Protein AF-A0A9D7SWQ8-F1 (afdb_monomer)

Sequence (94 aa):
MINSKAHLYAPADQIISTYANGIKHPTRVVTLRDLRDFGPMTVLDLAEHHPLSLSAYSQHIEILRDIQLIKFKKNTLIWFMNWIGKYIMKPLNL

Structure (mmCIF, N/CA/C/O backbone):
data_AF-A0A9D7SWQ8-F1
#
_entry.id   AF-A0A9D7SWQ8-F1
#
loop_
_atom_site.group_PDB
_atom_site.id
_atom_site.type_symbol
_atom_site.label_atom_id
_atom_site.label_alt_id
_atom_site.label_comp_id
_atom_site.label_asym_id
_atom_site.label_entity_id
_atom_site.label_seq_id
_atom_site.pdbx_PDB_ins_code
_atom_site.Cartn_x
_atom_site.Cartn_y
_atom_site.Cartn_z
_atom_site.occupancy
_atom_site.B_iso_or_equiv
_atom_site.auth_seq_id
_atom_site.auth_comp_id
_atom_site.auth_asym_id
_atom_site.auth_atom_id
_atom_site.pdbx_PDB_model_num
ATOM 1 N N . MET A 1 1 ? 22.595 8.650 -0.846 1.00 39.62 1 MET A N 1
ATOM 2 C CA . MET A 1 1 ? 22.169 8.378 -2.236 1.00 39.62 1 MET A CA 1
ATOM 3 C C . MET A 1 1 ? 22.082 6.874 -2.423 1.00 39.62 1 MET A C 1
ATOM 5 O O . MET A 1 1 ? 23.094 6.201 -2.281 1.00 39.62 1 MET A O 1
ATOM 9 N N . ILE A 1 2 ? 20.886 6.331 -2.656 1.00 44.59 2 ILE A N 1
ATOM 10 C CA . ILE A 1 2 ? 20.718 4.906 -2.968 1.00 44.59 2 ILE A CA 1
ATOM 11 C C . ILE A 1 2 ? 21.194 4.712 -4.412 1.00 44.59 2 ILE A C 1
ATOM 13 O O . ILE A 1 2 ? 20.509 5.104 -5.353 1.00 44.59 2 ILE A O 1
ATOM 17 N N . ASN A 1 3 ? 22.391 4.148 -4.578 1.00 44.91 3 ASN A N 1
ATOM 18 C CA . ASN A 1 3 ? 22.960 3.768 -5.871 1.00 44.91 3 ASN A CA 1
ATOM 19 C C . ASN A 1 3 ? 22.215 2.549 -6.424 1.00 44.91 3 ASN A C 1
ATOM 21 O O . ASN A 1 3 ? 22.704 1.420 -6.371 1.00 44.91 3 ASN A O 1
ATOM 25 N N . SER A 1 4 ? 21.007 2.755 -6.940 1.00 70.00 4 SER A N 1
ATOM 26 C CA . SER A 1 4 ? 20.345 1.700 -7.693 1.00 70.00 4 SER A CA 1
ATOM 27 C C . SER A 1 4 ? 21.007 1.614 -9.075 1.00 70.00 4 SER A C 1
ATOM 29 O O . SER A 1 4 ? 20.955 2.544 -9.884 1.00 70.00 4 SER A O 1
ATOM 31 N N . LYS A 1 5 ? 21.628 0.467 -9.370 1.00 85.31 5 LYS A N 1
ATOM 32 C CA . LYS A 1 5 ? 22.066 0.100 -10.728 1.00 85.31 5 LYS A CA 1
ATOM 33 C C . LYS A 1 5 ? 20.871 -0.214 -11.649 1.00 85.31 5 LYS A C 1
ATOM 35 O O . LYS A 1 5 ? 21.058 -0.807 -12.703 1.00 85.31 5 LYS A O 1
ATOM 40 N N . ALA A 1 6 ? 19.645 0.161 -11.259 1.00 83.12 6 ALA A N 1
ATOM 41 C CA . ALA A 1 6 ? 18.428 -0.108 -12.019 1.00 83.12 6 ALA A CA 1
ATOM 42 C C . ALA A 1 6 ? 18.479 0.516 -13.419 1.00 83.12 6 ALA A C 1
ATOM 44 O O . ALA A 1 6 ? 18.005 -0.101 -14.363 1.00 83.12 6 ALA A O 1
ATOM 45 N N . HIS A 1 7 ? 19.147 1.666 -13.570 1.00 85.75 7 HIS A 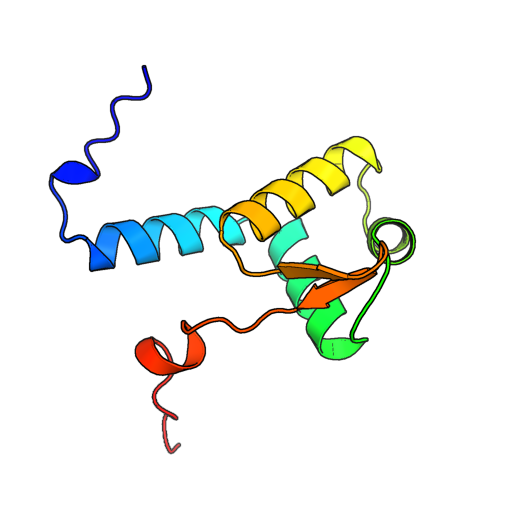N 1
ATOM 46 C CA . HIS A 1 7 ? 19.349 2.341 -14.857 1.00 85.75 7 HIS A CA 1
ATOM 47 C C . HIS A 1 7 ? 20.118 1.508 -15.903 1.00 85.75 7 HIS A C 1
ATOM 49 O O . HIS A 1 7 ? 20.107 1.869 -17.074 1.00 85.75 7 HIS A O 1
ATOM 55 N N . LEU A 1 8 ? 20.777 0.411 -15.502 1.00 93.44 8 LEU A N 1
ATOM 56 C CA . LEU A 1 8 ? 21.449 -0.523 -16.415 1.00 93.44 8 LEU A CA 1
ATOM 57 C C . LEU A 1 8 ? 20.488 -1.524 -17.079 1.00 93.44 8 LEU A C 1
ATOM 59 O O . LEU A 1 8 ? 20.892 -2.229 -17.999 1.00 93.44 8 LEU A O 1
ATOM 63 N N . TYR A 1 9 ? 19.246 -1.619 -16.605 1.00 90.75 9 TYR A N 1
ATOM 64 C CA . TYR A 1 9 ? 18.245 -2.568 -17.093 1.00 90.75 9 TYR A CA 1
ATOM 65 C C . TYR A 1 9 ? 17.210 -1.873 -17.976 1.00 90.75 9 TYR A C 1
ATOM 67 O O . TYR A 1 9 ? 17.028 -0.655 -17.898 1.00 90.75 9 TYR A O 1
ATOM 75 N N . ALA A 1 10 ? 16.495 -2.641 -18.801 1.00 90.81 10 ALA A N 1
ATOM 76 C CA . ALA A 1 10 ? 15.451 -2.082 -19.649 1.00 90.81 10 ALA A CA 1
ATOM 77 C C . ALA A 1 10 ? 14.366 -1.391 -18.795 1.00 90.81 10 ALA A C 1
ATOM 79 O O . ALA A 1 10 ? 14.043 -1.874 -17.705 1.00 90.81 10 ALA A O 1
ATOM 80 N N . PRO A 1 11 ? 13.749 -0.292 -19.273 1.00 86.50 11 PRO A N 1
ATOM 81 C CA . PRO A 1 11 ? 12.702 0.403 -18.521 1.00 86.50 11 PRO A CA 1
ATOM 82 C C . PRO A 1 11 ? 11.555 -0.516 -18.075 1.00 86.50 11 PRO A C 1
ATOM 84 O O . PRO A 1 11 ? 11.038 -0.365 -16.971 1.00 86.50 11 PRO A O 1
ATOM 87 N N . ALA A 1 12 ? 11.193 -1.508 -18.896 1.00 84.62 12 ALA A N 1
ATOM 88 C CA . ALA A 1 12 ? 10.173 -2.499 -18.556 1.00 84.62 12 ALA A CA 1
ATOM 89 C C . ALA A 1 12 ? 10.549 -3.334 -17.316 1.00 84.62 12 ALA A C 1
ATOM 91 O O . ALA A 1 12 ? 9.724 -3.496 -16.418 1.00 84.62 12 ALA A O 1
ATOM 92 N N . ASP A 1 13 ? 11.799 -3.791 -17.216 1.00 87.31 13 ASP A N 1
ATOM 93 C CA . ASP A 1 13 ? 12.283 -4.578 -16.074 1.00 87.31 13 ASP A CA 1
ATOM 94 C C . ASP A 1 13 ? 12.346 -3.734 -14.797 1.00 87.31 13 ASP A C 1
ATOM 96 O O . ASP A 1 13 ? 12.019 -4.207 -13.708 1.00 87.31 13 ASP A O 1
ATOM 100 N N . GLN A 1 14 ? 12.707 -2.454 -14.923 1.00 85.94 14 GLN A N 1
ATOM 101 C CA . GLN A 1 14 ? 12.694 -1.506 -13.806 1.00 85.94 14 GLN A CA 1
ATOM 102 C C . GLN A 1 14 ? 11.272 -1.276 -13.270 1.00 85.94 14 GLN A C 1
ATOM 104 O O . GLN A 1 14 ? 11.062 -1.221 -12.053 1.00 85.94 14 GLN A O 1
ATOM 109 N N . ILE A 1 15 ? 10.285 -1.189 -14.168 1.00 85.06 15 ILE A N 1
ATOM 110 C CA . ILE A 1 15 ? 8.867 -1.069 -13.813 1.00 85.06 15 ILE A CA 1
ATOM 111 C C . ILE A 1 15 ? 8.396 -2.340 -13.096 1.00 85.06 15 ILE A C 1
ATOM 113 O O . ILE A 1 15 ? 7.846 -2.255 -11.998 1.00 85.06 15 ILE A O 1
ATOM 117 N N . ILE A 1 16 ? 8.657 -3.521 -13.666 1.00 86.88 16 ILE A N 1
ATOM 118 C CA . ILE A 1 16 ? 8.290 -4.809 -13.056 1.00 86.88 16 ILE A CA 1
ATOM 119 C C . ILE A 1 16 ? 8.937 -4.956 -11.675 1.00 86.88 16 ILE A C 1
ATOM 121 O O . ILE A 1 16 ? 8.258 -5.322 -10.717 1.00 86.88 16 ILE A O 1
ATOM 125 N N . SER A 1 17 ? 10.220 -4.617 -11.546 1.00 89.00 17 SER A N 1
ATOM 126 C CA . SER A 1 17 ? 10.948 -4.651 -10.274 1.00 89.00 17 SER A CA 1
ATOM 127 C C . SER A 1 17 ? 10.335 -3.712 -9.232 1.00 89.00 17 SER A C 1
ATOM 129 O O . SER A 1 17 ? 10.146 -4.108 -8.080 1.00 89.00 17 SER A O 1
ATOM 131 N N . THR A 1 18 ? 9.938 -2.501 -9.638 1.00 87.44 18 THR A N 1
ATOM 132 C CA . THR A 1 18 ? 9.221 -1.551 -8.771 1.00 87.44 18 THR A CA 1
ATOM 133 C C . THR A 1 18 ? 7.928 -2.160 -8.237 1.00 87.44 18 THR A C 1
ATOM 135 O O . THR A 1 18 ? 7.698 -2.133 -7.027 1.00 87.44 18 THR A O 1
ATOM 138 N N . TYR A 1 19 ? 7.120 -2.777 -9.101 1.00 88.62 19 TYR A N 1
ATOM 139 C CA . TYR A 1 19 ? 5.889 -3.443 -8.676 1.00 88.62 19 TYR A CA 1
ATOM 140 C C . TYR A 1 19 ? 6.157 -4.648 -7.780 1.00 88.62 19 TYR A C 1
ATOM 142 O O . TYR A 1 19 ? 5.554 -4.746 -6.715 1.00 88.62 19 TYR A O 1
ATOM 150 N N . ALA A 1 20 ? 7.086 -5.529 -8.153 1.00 90.00 20 ALA A N 1
ATOM 151 C CA . ALA A 1 20 ? 7.450 -6.703 -7.365 1.00 90.00 20 ALA A CA 1
ATOM 152 C C . ALA A 1 20 ? 7.917 -6.303 -5.958 1.00 90.00 20 ALA A C 1
ATOM 154 O O . ALA A 1 20 ? 7.432 -6.827 -4.954 1.00 90.00 20 ALA A O 1
ATOM 155 N N . ASN A 1 21 ? 8.796 -5.304 -5.864 1.00 90.75 21 ASN A N 1
ATOM 156 C CA . ASN A 1 21 ? 9.246 -4.757 -4.589 1.00 90.75 21 ASN A CA 1
ATOM 157 C C . ASN A 1 21 ? 8.096 -4.097 -3.809 1.00 90.75 21 ASN A C 1
ATOM 159 O O . ASN A 1 21 ? 7.976 -4.253 -2.590 1.00 90.75 21 ASN A O 1
ATOM 163 N N . GLY A 1 22 ? 7.222 -3.406 -4.534 1.00 90.38 22 GLY A N 1
ATOM 164 C CA . GLY A 1 22 ? 6.017 -2.775 -4.032 1.00 90.38 22 GLY A CA 1
ATOM 165 C C . GLY A 1 22 ? 4.986 -3.756 -3.480 1.00 90.38 22 GLY A C 1
ATOM 166 O O . GLY A 1 22 ? 4.321 -3.414 -2.516 1.00 90.38 22 GLY A O 1
ATOM 167 N N . ILE A 1 23 ? 4.890 -4.995 -3.972 1.00 92.69 23 ILE A N 1
ATOM 168 C CA . ILE A 1 23 ? 3.884 -5.973 -3.507 1.00 92.69 23 ILE A CA 1
ATOM 169 C C . ILE A 1 23 ? 4.438 -7.084 -2.612 1.00 92.69 23 ILE A C 1
ATOM 171 O O . ILE A 1 23 ? 3.657 -7.701 -1.904 1.00 92.69 23 ILE A O 1
ATOM 175 N N . LYS A 1 24 ? 5.758 -7.318 -2.564 1.00 92.44 24 LYS A N 1
ATOM 176 C CA . LYS A 1 24 ? 6.361 -8.485 -1.875 1.00 92.44 24 LYS A CA 1
ATOM 177 C C . LYS A 1 24 ? 6.031 -8.665 -0.383 1.00 92.44 24 LYS A C 1
ATOM 179 O O . LYS A 1 24 ? 6.356 -9.703 0.181 1.00 92.44 24 LYS A O 1
ATOM 184 N N . HIS A 1 25 ? 5.486 -7.652 0.291 1.00 95.19 25 HIS A N 1
ATOM 185 C CA . HIS A 1 25 ? 5.208 -7.727 1.725 1.00 95.19 25 HIS A CA 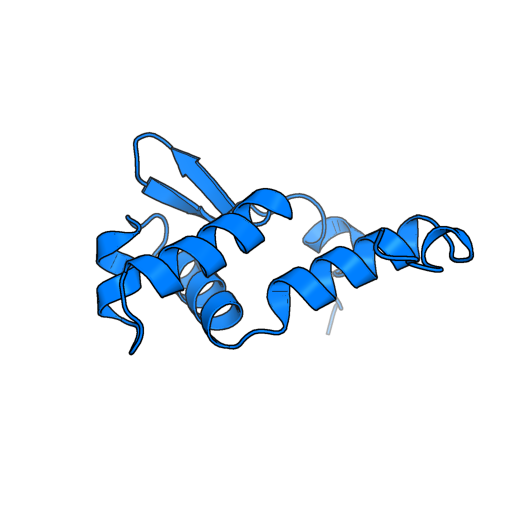1
ATOM 186 C C . HIS A 1 25 ? 3.823 -8.339 1.987 1.00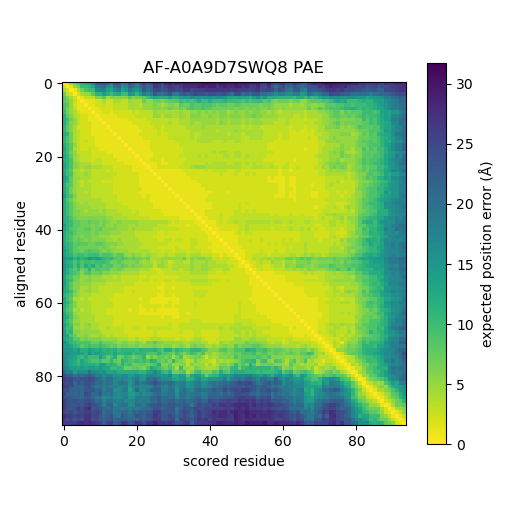 95.19 25 HIS A C 1
ATOM 188 O O . HIS A 1 25 ? 2.854 -7.843 1.405 1.00 95.19 25 HIS A O 1
ATOM 194 N N . PRO A 1 26 ? 3.684 -9.309 2.914 1.00 94.00 26 PRO A N 1
ATOM 195 C CA . PRO A 1 26 ? 2.417 -9.998 3.176 1.00 94.00 26 PRO A CA 1
ATOM 196 C C . PRO A 1 26 ? 1.239 -9.059 3.445 1.00 94.00 26 PRO A C 1
ATOM 198 O O . PRO A 1 26 ? 0.184 -9.222 2.841 1.00 94.00 26 PRO A O 1
ATOM 201 N N . THR A 1 27 ? 1.437 -8.020 4.265 1.00 94.12 27 THR A N 1
ATOM 202 C CA . THR A 1 27 ? 0.407 -6.998 4.534 1.00 94.12 27 THR A CA 1
ATOM 203 C C . THR A 1 27 ? -0.179 -6.417 3.255 1.00 94.12 27 THR A C 1
ATOM 205 O O . THR A 1 27 ? -1.389 -6.354 3.123 1.00 94.12 27 THR A O 1
ATOM 208 N N . ARG A 1 28 ? 0.670 -6.047 2.288 1.00 93.88 28 ARG A N 1
ATOM 209 C CA . ARG A 1 28 ? 0.235 -5.403 1.044 1.00 93.88 28 ARG A CA 1
ATOM 210 C C . ARG A 1 28 ? -0.502 -6.375 0.131 1.00 93.88 28 ARG A C 1
ATOM 212 O O . ARG A 1 28 ? -1.473 -5.984 -0.504 1.00 93.88 28 ARG A O 1
ATOM 219 N N . VAL A 1 29 ? -0.075 -7.638 0.098 1.00 92.75 29 VAL A N 1
ATOM 220 C CA . VAL A 1 29 ? -0.791 -8.702 -0.622 1.00 92.75 29 VAL A CA 1
ATOM 221 C C . VAL A 1 29 ? -2.192 -8.889 -0.044 1.00 92.75 29 VAL A C 1
ATOM 223 O O . VAL A 1 29 ? -3.162 -8.923 -0.797 1.00 92.75 29 VAL A O 1
ATOM 226 N N . VAL A 1 30 ? -2.302 -8.965 1.283 1.00 92.69 30 VAL A N 1
ATOM 227 C CA . VAL A 1 30 ? -3.588 -9.125 1.968 1.00 92.69 30 VAL A CA 1
ATOM 228 C C . VAL A 1 30 ? -4.480 -7.902 1.754 1.00 92.69 30 VAL A C 1
ATOM 230 O O . VAL A 1 30 ? -5.614 -8.084 1.341 1.00 92.69 30 VAL A O 1
ATOM 233 N N . THR A 1 31 ? -3.966 -6.673 1.875 1.00 91.88 31 THR A N 1
ATOM 234 C CA . THR A 1 31 ? -4.733 -5.452 1.562 1.00 91.88 31 THR A CA 1
ATOM 235 C C . THR A 1 31 ? -5.330 -5.486 0.153 1.00 91.88 31 THR A C 1
ATOM 237 O O . THR A 1 31 ? -6.493 -5.143 -0.042 1.00 91.88 31 THR A O 1
ATOM 240 N N . LEU A 1 32 ? -4.540 -5.878 -0.854 1.00 91.19 32 LEU A N 1
ATOM 241 C CA . LEU A 1 32 ? -5.011 -5.947 -2.240 1.00 91.19 32 LEU A CA 1
ATOM 242 C C . LEU A 1 32 ? -6.076 -7.034 -2.429 1.00 91.19 32 LEU A C 1
ATOM 244 O O . LEU A 1 32 ? -7.020 -6.826 -3.188 1.00 91.19 32 LEU A O 1
ATOM 248 N N . ARG A 1 33 ? -5.935 -8.172 -1.741 1.00 90.50 33 ARG A N 1
ATOM 249 C CA . ARG A 1 33 ? -6.951 -9.229 -1.714 1.00 90.50 33 ARG A CA 1
ATOM 250 C C . ARG A 1 33 ? -8.238 -8.737 -1.055 1.00 90.50 33 ARG A C 1
ATOM 252 O O . ARG A 1 33 ? -9.302 -8.900 -1.634 1.00 90.50 33 ARG A O 1
ATOM 259 N N . ASP A 1 34 ? -8.144 -8.084 0.093 1.00 90.38 34 ASP A N 1
ATOM 260 C CA . ASP A 1 34 ? -9.313 -7.623 0.838 1.00 90.38 34 ASP A CA 1
ATOM 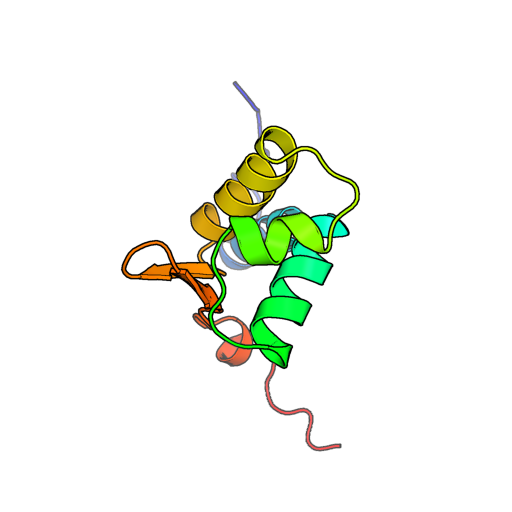261 C C . ASP A 1 34 ? -10.067 -6.539 0.048 1.00 90.38 34 ASP A C 1
ATOM 263 O O . ASP A 1 34 ? -11.281 -6.618 -0.107 1.00 90.38 34 ASP A O 1
ATOM 267 N N . LEU A 1 35 ? -9.357 -5.596 -0.583 1.00 88.62 35 LEU A N 1
ATOM 268 C CA . LEU A 1 35 ? -9.976 -4.615 -1.485 1.00 88.62 35 LEU A CA 1
ATOM 269 C C . LEU A 1 35 ? -10.604 -5.247 -2.741 1.00 88.62 35 LEU A C 1
ATOM 271 O O . LEU A 1 35 ? -11.541 -4.682 -3.308 1.00 88.62 35 LEU A O 1
ATOM 275 N N . ARG A 1 36 ? -10.083 -6.386 -3.215 1.00 88.38 36 ARG A N 1
ATOM 276 C CA . ARG A 1 36 ? -10.681 -7.147 -4.324 1.00 88.38 36 ARG A CA 1
ATOM 277 C C . ARG A 1 36 ? -11.969 -7.835 -3.877 1.00 88.38 36 ARG A C 1
ATOM 279 O O . ARG A 1 36 ? -12.947 -7.798 -4.618 1.00 88.38 36 ARG A O 1
ATOM 286 N N . ASP A 1 37 ? -11.945 -8.477 -2.716 1.00 86.75 37 ASP A N 1
ATOM 287 C CA . ASP A 1 37 ? -13.014 -9.367 -2.265 1.00 86.75 37 ASP A CA 1
ATOM 288 C C . ASP A 1 37 ? -14.165 -8.588 -1.597 1.00 86.75 37 ASP A C 1
ATOM 290 O O . ASP A 1 37 ? -15.332 -8.915 -1.810 1.00 86.75 37 ASP A O 1
ATOM 294 N N . PHE A 1 38 ? -13.858 -7.518 -0.855 1.00 87.19 38 PHE A N 1
ATOM 295 C CA . PHE A 1 38 ? -14.835 -6.681 -0.141 1.00 87.19 38 PHE A CA 1
ATOM 296 C C . PHE A 1 38 ? -15.122 -5.339 -0.829 1.00 87.19 38 PHE A C 1
ATOM 298 O O . PHE A 1 38 ? -16.079 -4.648 -0.479 1.00 87.19 38 PHE A O 1
ATOM 305 N N . GLY A 1 39 ? -14.330 -4.971 -1.838 1.00 87.62 39 GLY A N 1
ATOM 306 C CA . GLY A 1 39 ? -14.484 -3.719 -2.572 1.00 87.62 39 GLY A CA 1
ATOM 307 C C . GLY A 1 39 ? -13.859 -2.514 -1.855 1.00 87.62 39 GLY A C 1
ATOM 308 O O . GLY A 1 39 ? -12.890 -2.655 -1.110 1.00 87.62 39 GLY A O 1
ATOM 309 N N . PRO A 1 40 ? -14.349 -1.289 -2.126 1.00 89.38 40 PRO A N 1
ATOM 310 C CA . PRO A 1 40 ? -13.826 -0.079 -1.504 1.00 89.38 40 PRO A CA 1
ATOM 311 C C . PRO A 1 40 ? -13.977 -0.077 0.021 1.00 89.38 40 PRO A C 1
ATOM 313 O O . PRO A 1 40 ? -15.086 -0.215 0.527 1.00 89.38 40 PRO A O 1
ATOM 316 N N . MET A 1 41 ? -12.884 0.168 0.741 1.00 89.62 41 MET A N 1
ATOM 317 C CA . MET A 1 41 ? -12.848 0.177 2.211 1.00 89.62 41 MET A CA 1
ATOM 318 C C . MET A 1 41 ? -12.073 1.384 2.730 1.00 89.62 41 MET A C 1
ATOM 320 O O . MET A 1 41 ? -11.237 1.939 2.018 1.00 89.62 41 MET A O 1
ATOM 324 N N . THR A 1 42 ? -12.319 1.835 3.958 1.00 89.94 42 THR A N 1
ATOM 325 C CA . THR A 1 42 ? -11.453 2.849 4.573 1.00 89.94 42 THR A CA 1
ATOM 326 C C . THR A 1 42 ? -10.156 2.218 5.085 1.00 89.94 42 THR A C 1
ATOM 328 O O . THR A 1 42 ? -10.033 1.001 5.218 1.00 89.94 42 THR A O 1
ATOM 331 N N . VAL A 1 43 ? -9.153 3.051 5.378 1.00 88.25 43 VAL A N 1
ATOM 332 C CA . VAL A 1 43 ? -7.907 2.577 6.008 1.00 88.25 43 VAL A CA 1
ATOM 333 C C . VAL A 1 43 ? -8.189 1.953 7.378 1.00 88.25 43 VAL A C 1
ATOM 335 O O . VAL A 1 43 ? -7.508 1.004 7.749 1.00 88.25 43 VAL A O 1
ATOM 338 N N . LEU A 1 44 ? -9.180 2.475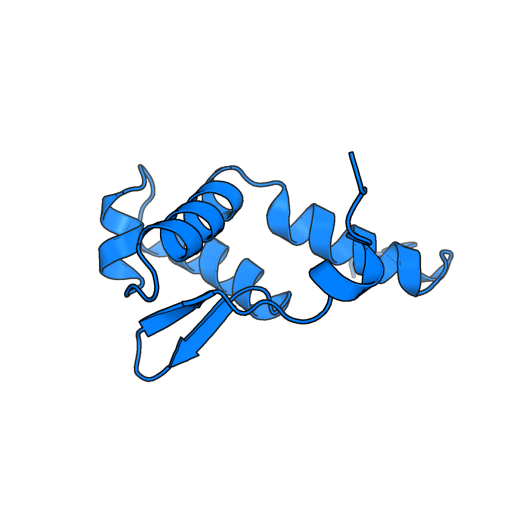 8.107 1.00 88.88 44 LEU A N 1
ATOM 339 C CA . LEU A 1 44 ? -9.564 1.969 9.423 1.00 88.88 44 LEU A CA 1
ATOM 340 C C . LEU A 1 44 ? -10.177 0.572 9.310 1.00 88.88 44 LEU A C 1
ATOM 342 O O . LEU A 1 44 ? -9.668 -0.338 9.954 1.00 88.88 44 LEU A O 1
ATOM 346 N N . ASP A 1 45 ? -11.157 0.391 8.418 1.00 88.50 45 ASP A N 1
ATOM 347 C CA . ASP A 1 45 ? -11.808 -0.912 8.199 1.00 88.50 45 ASP A CA 1
ATOM 348 C C . ASP A 1 45 ? -10.788 -1.992 7.822 1.00 88.50 45 ASP A C 1
ATOM 350 O O . ASP A 1 45 ? -10.850 -3.129 8.273 1.00 88.50 45 ASP A O 1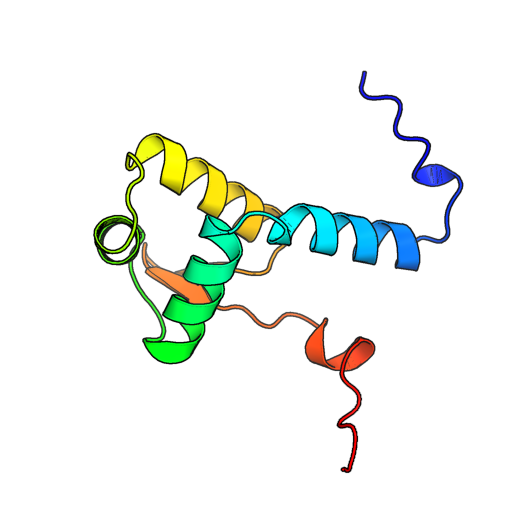
ATOM 354 N N . LEU A 1 46 ? -9.814 -1.628 6.986 1.00 87.56 46 LEU A N 1
ATOM 355 C CA . LEU A 1 46 ? -8.752 -2.543 6.597 1.00 87.56 46 LEU A CA 1
ATOM 356 C C . LEU A 1 46 ? -7.799 -2.834 7.758 1.00 87.56 46 LEU A C 1
ATOM 358 O O . LEU A 1 46 ? -7.438 -3.986 7.969 1.00 87.56 46 LEU A O 1
ATOM 362 N N . ALA A 1 47 ? -7.385 -1.815 8.516 1.00 88.81 47 ALA A N 1
ATOM 363 C CA . ALA A 1 47 ? -6.434 -1.979 9.612 1.00 88.81 47 ALA A CA 1
ATOM 364 C C . ALA A 1 47 ? -6.951 -2.923 10.711 1.00 88.81 47 ALA A C 1
ATOM 366 O O . ALA A 1 47 ? -6.143 -3.636 11.301 1.00 88.81 47 ALA A O 1
ATOM 367 N N . GLU A 1 48 ? -8.267 -2.985 10.940 1.00 87.25 48 GLU A N 1
ATOM 368 C CA . GLU A 1 48 ? -8.889 -3.924 11.888 1.00 87.25 48 GLU A CA 1
ATOM 369 C C . GLU A 1 48 ? -8.632 -5.399 11.539 1.00 87.25 48 GLU A C 1
ATOM 371 O O . GLU A 1 48 ? -8.582 -6.250 12.427 1.00 87.25 48 GLU A O 1
ATOM 376 N N . HIS A 1 49 ? -8.394 -5.715 10.264 1.00 80.94 49 HIS A N 1
ATOM 377 C CA . HIS A 1 49 ? -8.103 -7.075 9.804 1.00 80.94 49 HIS A CA 1
ATOM 378 C C . HIS A 1 49 ? -6.616 -7.454 9.885 1.00 80.94 49 HIS A C 1
ATOM 380 O O . HIS A 1 49 ? -6.235 -8.567 9.512 1.00 80.94 49 HIS A O 1
ATOM 386 N N . HIS A 1 50 ? -5.751 -6.554 10.363 1.00 84.06 50 HIS A N 1
ATOM 387 C CA . HIS A 1 50 ? -4.308 -6.763 10.387 1.00 84.06 50 HIS A CA 1
ATOM 388 C C . HIS A 1 50 ? -3.718 -6.673 11.801 1.00 84.06 50 HIS A C 1
ATOM 390 O O . HIS A 1 50 ? -4.111 -5.826 12.594 1.00 84.06 50 HIS A O 1
ATOM 396 N N . PRO A 1 51 ? -2.672 -7.462 12.113 1.00 88.56 51 PRO A N 1
ATOM 397 C CA . PRO A 1 51 ? -2.013 -7.438 13.422 1.00 88.56 51 PRO A CA 1
ATOM 398 C C . PRO A 1 51 ? -1.050 -6.243 13.601 1.00 88.56 51 PRO A C 1
ATOM 400 O O . PRO A 1 51 ? -0.116 -6.310 14.396 1.00 88.56 51 PRO A O 1
ATOM 403 N N . LEU A 1 52 ? -1.206 -5.173 12.816 1.00 89.12 52 LEU A N 1
ATOM 404 C CA . LEU A 1 52 ? -0.281 -4.040 12.767 1.00 89.12 52 LEU A CA 1
ATOM 405 C C . LEU A 1 52 ? -0.893 -2.801 13.414 1.00 89.12 52 LEU A C 1
ATOM 407 O O . LEU A 1 52 ? -2.100 -2.590 13.371 1.00 89.12 52 LEU A O 1
ATOM 411 N N . SER A 1 53 ? -0.040 -1.923 13.948 1.00 92.25 53 SER A N 1
ATOM 412 C CA . SER A 1 53 ? -0.490 -0.590 14.345 1.00 92.25 53 SER A CA 1
ATOM 413 C C . SER A 1 53 ? -0.960 0.203 13.121 1.00 92.25 53 SER A C 1
ATOM 415 O O . SER A 1 53 ? -0.430 0.036 12.019 1.00 92.25 53 SER A O 1
ATOM 417 N N . LEU A 1 54 ? -1.900 1.131 13.319 1.00 90.62 54 LEU A N 1
ATOM 418 C CA . LEU A 1 54 ? -2.410 1.985 12.240 1.00 90.62 54 LEU A CA 1
ATOM 419 C C . LEU A 1 54 ? -1.290 2.773 11.536 1.00 90.62 54 LEU A C 1
ATOM 421 O O . LEU A 1 54 ? -1.325 2.952 10.320 1.00 90.62 54 LEU A O 1
ATOM 425 N N . SER A 1 55 ? -0.269 3.200 12.286 1.00 92.56 55 SER A N 1
ATOM 426 C CA . SER A 1 55 ? 0.905 3.892 11.737 1.00 92.56 55 SER A CA 1
ATOM 427 C C . SER A 1 55 ? 1.715 2.987 10.802 1.00 92.56 55 SER A C 1
ATOM 429 O O . SER A 1 55 ? 1.998 3.367 9.666 1.00 92.56 55 SER A O 1
ATOM 431 N N . ALA A 1 56 ? 2.019 1.756 11.230 1.00 91.88 56 ALA A N 1
ATOM 432 C CA . ALA A 1 56 ? 2.724 0.787 10.392 1.00 91.88 56 ALA A CA 1
ATOM 433 C C . ALA A 1 56 ? 1.888 0.392 9.164 1.00 91.88 56 ALA A C 1
ATOM 435 O O . ALA A 1 56 ? 2.410 0.299 8.054 1.00 91.88 56 ALA A O 1
ATOM 436 N N . TYR A 1 57 ? 0.576 0.219 9.338 1.00 93.81 57 TYR A N 1
ATOM 437 C CA . TYR A 1 57 ? -0.335 -0.088 8.240 1.00 93.81 57 TYR A CA 1
ATOM 438 C C . TYR A 1 57 ? -0.388 1.035 7.199 1.00 93.81 57 TYR A C 1
ATOM 440 O O . TYR A 1 57 ? -0.285 0.779 6.000 1.00 93.81 57 TYR A O 1
ATOM 448 N N . SER A 1 58 ? -0.450 2.288 7.650 1.00 92.56 58 SER A N 1
ATOM 449 C CA . SER A 1 58 ? -0.484 3.463 6.774 1.00 92.56 58 SER A CA 1
ATOM 450 C C . SER A 1 58 ? 0.745 3.541 5.864 1.00 92.56 58 SER A C 1
ATOM 452 O O . SER A 1 58 ? 0.599 3.840 4.683 1.00 92.56 58 SER A O 1
ATOM 454 N N . GLN A 1 59 ? 1.931 3.155 6.346 1.00 94.44 59 GLN A N 1
ATOM 455 C CA . GLN A 1 59 ? 3.137 3.080 5.507 1.00 94.44 59 GLN A CA 1
ATOM 456 C C . GLN A 1 59 ? 2.997 2.046 4.376 1.00 94.44 59 GLN A C 1
ATOM 458 O O . GLN A 1 59 ? 3.448 2.268 3.252 1.00 94.44 59 GLN A O 1
ATOM 463 N N . HIS A 1 60 ? 2.342 0.908 4.631 1.00 94.69 60 HIS A N 1
ATOM 464 C CA . HIS A 1 60 ? 2.067 -0.082 3.586 1.00 94.69 60 HIS A CA 1
ATOM 465 C C . HIS A 1 60 ? 1.085 0.447 2.533 1.00 94.69 60 HIS A C 1
ATOM 467 O O . HIS A 1 60 ? 1.275 0.180 1.344 1.00 94.69 60 HIS A O 1
ATOM 473 N N . ILE A 1 61 ? 0.075 1.207 2.961 1.00 93.69 61 ILE A N 1
ATOM 474 C CA . ILE A 1 61 ? -0.888 1.874 2.078 1.00 93.69 61 ILE A CA 1
ATOM 475 C C . ILE A 1 61 ? -0.200 2.939 1.218 1.00 93.69 61 ILE A C 1
ATOM 477 O O . ILE A 1 61 ? -0.452 3.003 0.017 1.00 93.69 61 ILE A O 1
ATOM 481 N N . GLU A 1 62 ? 0.705 3.735 1.787 1.00 93.50 62 GLU A N 1
ATOM 482 C CA . GLU A 1 62 ? 1.484 4.720 1.029 1.00 93.50 62 GLU A CA 1
ATOM 483 C C . GLU A 1 62 ? 2.308 4.059 -0.075 1.00 93.50 62 GLU A C 1
ATOM 485 O O . GLU A 1 62 ? 2.201 4.462 -1.229 1.00 93.50 62 GLU A O 1
ATOM 490 N N . ILE A 1 63 ? 3.016 2.966 0.230 1.00 94.06 63 ILE A N 1
ATOM 491 C CA . ILE A 1 63 ? 3.774 2.214 -0.782 1.00 94.06 63 ILE A CA 1
ATOM 492 C C . ILE A 1 63 ? 2.860 1.732 -1.916 1.00 94.06 63 ILE A C 1
ATOM 494 O O . ILE A 1 63 ? 3.214 1.868 -3.085 1.00 94.06 63 ILE A O 1
ATOM 498 N N . LEU A 1 64 ? 1.686 1.176 -1.591 1.00 91.88 64 LEU A N 1
ATOM 499 C CA . LEU A 1 64 ? 0.715 0.710 -2.590 1.00 91.88 64 LEU A CA 1
ATOM 500 C C . LEU A 1 64 ? 0.142 1.854 -3.442 1.00 91.88 64 LEU A C 1
ATOM 502 O O . LEU A 1 64 ? -0.144 1.655 -4.627 1.00 91.88 64 LEU A O 1
ATOM 506 N N . ARG A 1 65 ? -0.030 3.043 -2.855 1.00 90.56 65 ARG A N 1
ATOM 507 C CA . ARG A 1 65 ? -0.458 4.257 -3.559 1.00 90.56 65 ARG A CA 1
ATOM 508 C C . ARG A 1 65 ? 0.635 4.763 -4.495 1.00 90.56 65 ARG A C 1
ATOM 510 O O . ARG A 1 65 ? 0.333 5.117 -5.632 1.00 90.56 65 ARG A O 1
ATOM 517 N N . ASP A 1 66 ? 1.880 4.778 -4.038 1.00 90.81 66 ASP A N 1
ATOM 518 C CA . ASP A 1 66 ? 3.014 5.318 -4.790 1.00 90.81 66 ASP A CA 1
ATOM 519 C C . ASP A 1 66 ? 3.312 4.475 -6.037 1.00 90.81 66 ASP A C 1
ATOM 521 O O . ASP A 1 66 ? 3.604 5.016 -7.102 1.00 90.81 66 ASP A O 1
ATOM 525 N N . ILE A 1 67 ? 3.124 3.154 -5.947 1.00 89.25 67 ILE A N 1
ATOM 526 C CA . ILE A 1 67 ? 3.154 2.249 -7.108 1.00 89.25 67 ILE A CA 1
ATOM 527 C C . ILE A 1 67 ? 1.816 2.189 -7.865 1.00 89.25 67 ILE A C 1
ATOM 529 O O . ILE A 1 67 ? 1.653 1.363 -8.750 1.00 89.25 67 ILE A O 1
ATOM 533 N N . GLN A 1 68 ? 0.843 3.041 -7.537 1.00 88.62 68 GLN A N 1
ATOM 534 C CA . GLN A 1 68 ? -0.433 3.191 -8.250 1.00 88.62 68 GLN A CA 1
ATOM 535 C C . GLN A 1 68 ? -1.357 1.956 -8.279 1.00 88.62 68 GLN A C 1
ATOM 537 O O . GLN A 1 68 ? -2.215 1.864 -9.160 1.00 88.62 68 GLN A O 1
ATOM 542 N N . LEU A 1 69 ? -1.246 1.031 -7.318 1.00 87.62 69 LEU A N 1
ATOM 543 C CA . LEU A 1 69 ? -2.153 -0.128 -7.216 1.00 87.62 69 LEU A CA 1
ATOM 544 C C . LEU A 1 69 ? -3.457 0.174 -6.466 1.00 87.62 69 LEU A C 1
ATOM 546 O O . LEU A 1 69 ? -4.445 -0.549 -6.610 1.00 87.62 69 LEU A O 1
ATOM 550 N N . ILE A 1 70 ? -3.480 1.240 -5.667 1.00 89.31 70 ILE A N 1
ATOM 551 C CA . ILE A 1 70 ? -4.675 1.710 -4.959 1.00 89.31 70 ILE A CA 1
ATOM 552 C C . ILE A 1 70 ? -4.836 3.219 -5.131 1.00 89.31 70 ILE A C 1
ATOM 554 O O . ILE A 1 70 ? -3.869 3.947 -5.363 1.00 89.31 70 ILE A O 1
ATOM 558 N N . LYS A 1 71 ? -6.073 3.699 -5.004 1.00 87.88 71 LYS A N 1
ATOM 559 C CA . LYS A 1 71 ? -6.406 5.126 -5.041 1.00 87.88 71 LYS A CA 1
ATOM 560 C C . LYS A 1 71 ? -7.311 5.506 -3.885 1.00 87.88 71 LYS A C 1
ATOM 562 O O . LYS A 1 71 ? -8.141 4.713 -3.455 1.00 87.88 71 LYS A O 1
ATOM 567 N N . PHE A 1 72 ? -7.191 6.754 -3.447 1.00 83.81 72 PHE A N 1
ATOM 568 C CA . PHE A 1 72 ? -8.123 7.350 -2.501 1.00 83.81 72 PHE A CA 1
ATOM 569 C C . PHE A 1 72 ? -9.268 8.041 -3.237 1.00 83.81 72 PHE A C 1
ATOM 571 O O . PHE A 1 72 ? -9.053 8.811 -4.174 1.00 83.81 72 PHE A O 1
ATOM 578 N N . LYS A 1 73 ? -10.490 7.817 -2.763 1.00 83.44 73 LYS A N 1
ATOM 579 C CA . LYS A 1 73 ? -11.677 8.586 -3.131 1.00 83.44 73 LYS A CA 1
ATOM 580 C C . LYS A 1 73 ? -12.433 8.917 -1.855 1.00 83.44 73 LYS A C 1
ATOM 582 O O . LYS A 1 73 ? -12.975 8.018 -1.230 1.00 83.44 73 LYS A O 1
ATOM 587 N N . LYS A 1 74 ? -12.477 10.199 -1.476 1.00 78.50 74 LYS A N 1
ATOM 588 C CA . LYS A 1 74 ? -13.195 10.676 -0.275 1.00 78.50 74 LYS A CA 1
ATOM 589 C C . LYS A 1 74 ? -12.902 9.820 0.978 1.00 78.50 74 LYS A C 1
ATOM 591 O O . LYS A 1 74 ? -13.825 9.363 1.635 1.00 78.50 74 LYS A O 1
ATOM 596 N N . ASN A 1 75 ? -11.621 9.590 1.277 1.00 76.88 75 ASN A N 1
ATOM 597 C CA . ASN A 1 75 ? -11.123 8.767 2.399 1.00 76.88 75 ASN A CA 1
ATOM 598 C C . ASN A 1 75 ? -11.348 7.247 2.292 1.00 76.88 75 ASN A C 1
ATOM 600 O O . ASN A 1 75 ? -10.968 6.509 3.197 1.00 76.88 75 ASN A O 1
ATOM 604 N N . THR A 1 76 ? -11.883 6.761 1.176 1.00 72.12 76 THR A N 1
ATOM 605 C CA . THR A 1 76 ? -11.992 5.331 0.881 1.00 72.12 76 THR A CA 1
ATOM 606 C C . THR A 1 76 ? -10.860 4.903 -0.046 1.00 72.12 76 THR A C 1
ATOM 608 O O . THR A 1 76 ? -10.56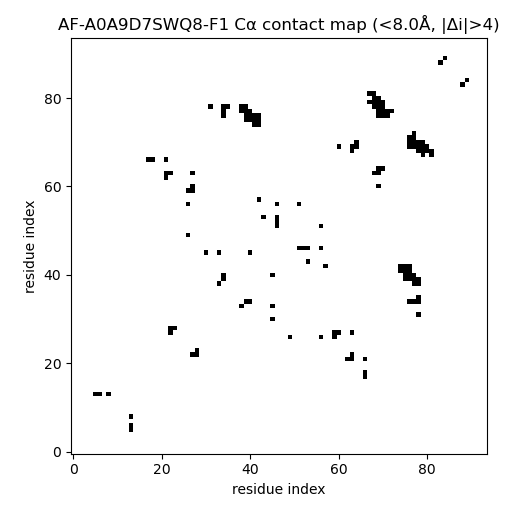6 5.578 -1.037 1.00 72.12 76 THR A O 1
ATOM 611 N N . LEU A 1 77 ? -10.230 3.779 0.270 1.00 76.56 77 LEU A N 1
ATOM 612 C CA . LEU A 1 77 ? -9.311 3.070 -0.602 1.00 76.56 77 LEU A CA 1
ATOM 613 C C . LEU A 1 77 ? -10.096 2.268 -1.631 1.00 76.56 77 LEU A C 1
ATOM 615 O O . LEU A 1 77 ? -11.030 1.543 -1.308 1.00 76.56 77 LEU A O 1
ATOM 619 N N . ILE A 1 78 ? -9.694 2.400 -2.885 1.00 73.94 78 ILE A N 1
ATOM 620 C CA . ILE A 1 78 ? -10.251 1.655 -4.004 1.00 73.94 78 ILE A CA 1
ATOM 621 C C . ILE A 1 78 ? -9.098 0.920 -4.667 1.00 73.94 78 ILE A C 1
ATOM 623 O O . ILE A 1 78 ? -8.063 1.528 -4.968 1.00 73.94 78 ILE A O 1
ATOM 627 N N . TRP A 1 79 ? -9.285 -0.373 -4.923 1.00 71.88 79 TRP A N 1
ATOM 628 C CA . TRP A 1 79 ? -8.361 -1.109 -5.769 1.00 71.88 79 TRP A CA 1
ATOM 629 C C . TRP A 1 79 ? -8.387 -0.530 -7.181 1.00 71.88 79 TRP A C 1
ATOM 631 O O . TRP A 1 79 ? -9.440 -0.428 -7.814 1.00 71.88 79 TRP A O 1
ATOM 641 N N . PHE A 1 80 ? -7.223 -0.114 -7.670 1.00 67.00 80 PHE A N 1
ATOM 642 C CA . PHE A 1 80 ? -7.104 0.496 -8.979 1.00 67.00 80 PHE A CA 1
ATOM 643 C C . PHE A 1 80 ? -6.259 -0.406 -9.868 1.00 67.00 80 PHE A C 1
ATOM 645 O O . PHE A 1 80 ? -5.031 -0.370 -9.840 1.00 67.00 80 PHE A O 1
ATOM 652 N N . MET A 1 81 ? -6.927 -1.217 -10.690 1.00 57.50 81 MET A N 1
ATOM 653 C CA . MET A 1 81 ? -6.256 -1.925 -11.775 1.00 57.50 81 MET A CA 1
ATOM 654 C C . MET A 1 81 ? -5.827 -0.924 -12.845 1.00 57.50 81 MET A C 1
ATOM 656 O O . MET A 1 81 ? -6.543 -0.707 -13.822 1.00 57.50 81 MET A O 1
ATOM 660 N N . ASN A 1 82 ? -4.642 -0.337 -12.701 1.00 54.72 82 ASN A N 1
ATOM 661 C CA . ASN A 1 82 ? -3.968 0.243 -13.851 1.00 54.72 82 ASN A CA 1
ATOM 662 C C . ASN A 1 82 ? -3.051 -0.811 -14.478 1.00 54.72 82 ASN A C 1
ATOM 664 O O . ASN A 1 82 ? -2.053 -1.223 -13.897 1.00 54.72 82 ASN A O 1
ATOM 668 N N . TRP A 1 83 ? -3.397 -1.216 -15.701 1.00 48.78 83 TRP A N 1
ATOM 669 C CA . TRP A 1 83 ? -2.468 -1.637 -16.758 1.00 48.78 83 TRP A CA 1
ATOM 670 C C . TRP A 1 83 ? -1.685 -2.963 -16.615 1.00 48.78 83 TRP A C 1
ATOM 672 O O . TRP A 1 83 ? -1.506 -3.633 -17.630 1.00 48.78 83 TRP A O 1
ATOM 682 N N . ILE A 1 84 ? -1.305 -3.439 -15.421 1.00 50.59 84 ILE A N 1
ATOM 683 C CA . ILE A 1 84 ? -0.550 -4.707 -15.269 1.00 50.59 84 ILE A CA 1
ATOM 684 C C . ILE A 1 84 ? -1.340 -5.916 -15.784 1.00 50.59 84 ILE A C 1
ATOM 686 O O . ILE A 1 84 ? -0.779 -6.788 -16.448 1.00 50.59 84 ILE A O 1
ATOM 690 N N . GLY A 1 85 ? -2.659 -5.933 -15.578 1.00 43.28 85 GLY A N 1
ATOM 691 C CA . GLY A 1 85 ? -3.528 -6.971 -16.137 1.00 43.28 85 GLY A CA 1
ATOM 692 C C . GLY A 1 85 ? -3.531 -7.008 -17.669 1.00 43.28 85 GLY A C 1
ATOM 693 O O . GLY A 1 85 ? -3.802 -8.050 -18.238 1.00 43.28 85 GLY A O 1
ATOM 694 N N . LYS A 1 86 ? -3.181 -5.910 -18.352 1.00 43.22 86 LYS A N 1
ATOM 695 C CA . LYS A 1 86 ? -3.181 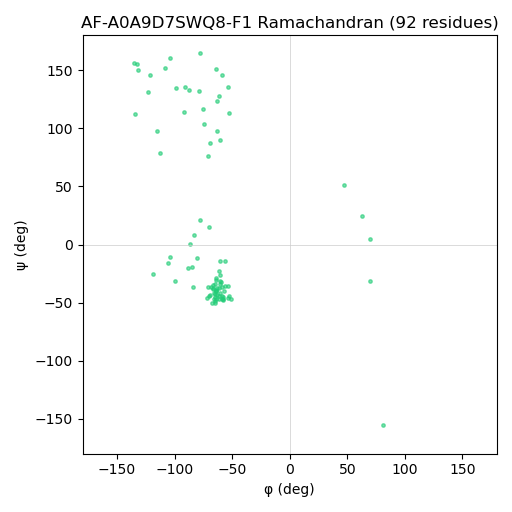-5.830 -19.821 1.00 43.22 86 LYS A CA 1
ATOM 696 C C . LYS A 1 86 ? -1.854 -6.279 -20.456 1.00 43.22 86 LYS A C 1
ATOM 698 O O . LYS A 1 86 ? -1.850 -6.613 -21.636 1.00 43.22 86 LYS A O 1
ATOM 703 N N . TYR A 1 87 ? -0.752 -6.287 -19.693 1.00 45.00 87 TYR A N 1
ATOM 704 C CA . TYR A 1 87 ? 0.604 -6.583 -20.197 1.00 45.00 87 TYR A CA 1
ATOM 705 C C . TYR A 1 87 ? 1.262 -7.815 -19.562 1.00 45.00 87 TYR A C 1
ATOM 707 O O . TYR A 1 87 ? 2.099 -8.433 -20.211 1.00 45.00 87 TYR A O 1
ATOM 715 N N . ILE A 1 88 ? 0.878 -8.203 -18.340 1.00 45.47 88 ILE A N 1
ATOM 716 C CA . ILE A 1 88 ? 1.379 -9.421 -17.674 1.00 45.47 88 ILE A CA 1
ATOM 717 C C . ILE A 1 88 ? 0.377 -10.577 -17.800 1.00 45.47 88 ILE A C 1
ATOM 719 O O . ILE A 1 88 ? 0.783 -11.728 -17.920 1.00 45.47 88 ILE A O 1
ATOM 723 N N . MET A 1 89 ? -0.926 -10.284 -17.857 1.00 41.91 89 MET A N 1
ATOM 724 C CA . MET A 1 89 ? -1.974 -11.288 -18.057 1.00 41.91 89 MET A CA 1
ATOM 725 C C . MET A 1 89 ? -2.645 -11.104 -19.420 1.00 41.91 89 MET A C 1
ATOM 727 O O . MET A 1 89 ? -3.776 -1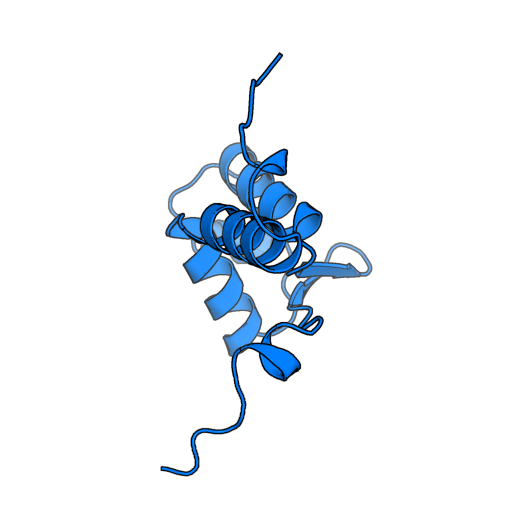0.635 -19.522 1.00 41.91 89 MET A O 1
ATOM 731 N N . LYS A 1 90 ? -1.994 -11.562 -20.500 1.00 34.34 90 LYS A N 1
ATOM 732 C CA . LYS A 1 90 ? -2.824 -12.169 -21.555 1.00 34.34 90 LYS A CA 1
ATOM 733 C C . LYS A 1 90 ? -3.662 -13.245 -20.853 1.00 34.34 90 LYS A C 1
ATOM 735 O O . LYS A 1 90 ? -3.082 -13.956 -20.028 1.00 34.34 90 LYS A O 1
ATOM 740 N N . PRO A 1 91 ? -4.973 -13.372 -21.119 1.00 35.44 91 PRO A N 1
ATOM 741 C CA . PRO A 1 91 ? -5.692 -14.547 -20.663 1.00 35.44 91 PRO A CA 1
ATOM 742 C C . PRO A 1 91 ? -4.906 -15.754 -21.175 1.00 35.44 91 PRO A C 1
ATOM 744 O O . PRO A 1 91 ? -4.758 -15.945 -22.384 1.00 35.44 91 PRO A O 1
ATOM 747 N N . LEU A 1 92 ? -4.313 -16.513 -20.254 1.00 38.69 92 LEU A N 1
ATOM 748 C CA . LEU A 1 92 ? -4.009 -17.901 -20.532 1.00 38.69 92 LEU A CA 1
ATOM 749 C C . LEU A 1 92 ? -5.386 -18.517 -20.737 1.00 38.69 92 LEU A C 1
ATOM 751 O O . LEU A 1 92 ? -6.113 -18.745 -19.775 1.00 38.69 92 LEU A O 1
ATOM 755 N N . ASN A 1 93 ? -5.773 -18.653 -22.004 1.00 37.28 93 ASN A N 1
ATOM 756 C CA . ASN A 1 93 ? -6.805 -19.592 -22.398 1.00 37.28 93 ASN A CA 1
ATOM 757 C C . ASN A 1 93 ? -6.269 -20.972 -22.000 1.00 37.28 93 ASN A C 1
ATOM 759 O O . ASN A 1 93 ? -5.508 -21.581 -22.753 1.00 37.28 93 ASN A O 1
ATOM 763 N N . LEU A 1 94 ? -6.584 -21.382 -20.777 1.00 36.41 94 LEU A N 1
ATOM 764 C CA . LEU A 1 94 ? -6.539 -22.755 -20.301 1.00 36.41 94 LEU A CA 1
ATOM 765 C C . LEU A 1 94 ? -7.977 -23.156 -19.993 1.00 36.41 94 LEU A C 1
ATOM 767 O O . LEU A 1 94 ? -8.660 -22.357 -19.312 1.00 36.41 94 LEU A O 1
#

Organism: NCBI:txid2982028

Solvent-accessible surface area (backbone atoms only — not comparable to full-atom values): 5692 Å² total; per-residue (Å²): 133,88,84,69,72,54,84,81,49,57,71,68,57,46,51,50,49,51,48,52,67,53,44,72,47,69,70,46,47,49,52,55,49,48,28,65,78,74,36,70,40,36,67,65,69,54,39,74,78,45,102,56,55,68,70,64,46,48,54,50,51,49,47,32,38,76,71,48,48,35,43,79,56,98,75,25,40,32,69,34,90,65,64,53,63,73,76,75,44,64,82,75,88,120

Secondary structure (DSSP, 8-state):
----GGGGS-HHHHHHHHHHHHH-SHHHHHHHHHHHHT-SEEHHHHHTTSSS-HHHHHHHHHHHHHTTSEEEETTEEEE---SHHHHT------

pLDDT: mean 79.88, std 18.05, range [34.34, 95.19]

Radius of gyration: 14.93 Å; Cα contacts (8 Å, |Δi|>4): 76; chains: 1; bounding box: 38×33×37 Å

Foldseek 3Di:
DPPDPLVVDDPVVSLVVLVCVLQVDPLLVVLLVCCVVVNKAALVVSVVVDPDDSVVSVVNVVSCVVNPQWDDDPRIIGGDDDDCCVPVDPPPPD

Mean predicted aligned error: 7.99 Å

InterPro domains:
  IPR001845 HTH ArsR-type DNA-binding domain [PF01022] (26-70)
  IPR001845 HTH ArsR-type DNA-binding domain [PS50987] (8-94)
  IPR011991 ArsR-like helix-turn-helix domain [cd00090] (25-74)
  IPR036388 Winged helix-like DNA-binding domain superfamily [G3DSA:1.10.10.10] (3-82)
  IPR036390 Winged helix DNA-binding domain superfamily [SSF46785] (14-75)

Nearest PDB structures (foldseek):
  1u2w-assembly1_A  TM=8.878E-01  e=2.390E-02  Staphylococcus aureus
  7bzh-assembly1_A  TM=8.582E-01  e=3.943E-02  Saccharolobus islandicus
  4q77-assembly1_B  TM=6.912E-01  e=3.704E-02  Staphylococcus aureus subsp. aureus MRSA252
  2fxa-assembly3_D  TM=7.830E-01  e=4.254E-01  Bacillus subtilis
  7clf-assembly1_A  TM=6.271E-01  e=1.379E-01  Serratia marcescens